Protein AF-K6Y4F8-F1 (afdb_monomer_lite)

Radius of gyration: 24.18 Å; chains: 1; bounding box: 36×23×74 Å

Structure (mmCIF, N/CA/C/O backbone):
data_AF-K6Y4F8-F1
#
_entry.id   AF-K6Y4F8-F1
#
loop_
_atom_site.group_PDB
_atom_site.id
_atom_site.type_symbol
_atom_site.label_atom_id
_atom_site.label_alt_id
_atom_site.label_comp_id
_atom_site.label_asym_id
_atom_site.label_entity_id
_atom_site.label_seq_id
_atom_site.pdbx_PDB_ins_code
_atom_site.Cartn_x
_atom_site.Cartn_y
_atom_site.Cartn_z
_atom_site.occupancy
_atom_site.B_iso_or_equiv
_atom_site.auth_seq_id
_atom_site.auth_comp_id
_atom_site.auth_asym_id
_atom_site.auth_atom_id
_atom_site.pdbx_PDB_model_num
ATOM 1 N N . MET A 1 1 ? -25.023 -10.218 56.196 1.00 53.09 1 MET A N 1
ATOM 2 C CA . MET A 1 1 ? -23.832 -9.650 55.514 1.00 53.09 1 MET A CA 1
ATOM 3 C C . MET A 1 1 ? -23.186 -10.569 54.465 1.00 53.09 1 MET A C 1
ATOM 5 O O . MET A 1 1 ? -22.797 -10.057 53.427 1.00 53.09 1 MET A O 1
ATOM 9 N N . LYS A 1 2 ? -23.110 -11.903 54.644 1.00 52.31 2 LYS A N 1
ATOM 10 C CA . LYS A 1 2 ? -22.476 -12.818 53.658 1.00 52.31 2 LYS A CA 1
ATOM 11 C C . LYS A 1 2 ? -23.105 -12.814 52.250 1.00 52.31 2 LYS A C 1
ATOM 13 O O . LYS A 1 2 ? -22.365 -12.847 51.278 1.00 52.31 2 LYS A O 1
ATOM 18 N N . LYS A 1 3 ? -24.437 -12.691 52.128 1.00 53.75 3 L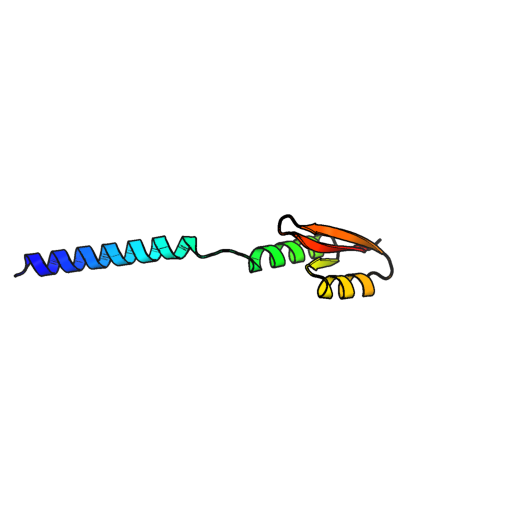YS A N 1
ATOM 19 C CA . LYS A 1 3 ? -25.129 -12.668 50.820 1.00 53.75 3 LYS A CA 1
ATOM 20 C C . LYS A 1 3 ? -24.712 -11.494 49.918 1.00 53.75 3 LYS A C 1
ATOM 22 O O . LYS A 1 3 ? -24.598 -11.677 48.716 1.00 53.75 3 LYS A O 1
ATOM 27 N N . TYR A 1 4 ? -24.434 -10.317 50.487 1.00 54.97 4 TYR A N 1
ATOM 28 C CA . TYR A 1 4 ? -24.076 -9.116 49.718 1.00 54.97 4 TYR A CA 1
ATOM 29 C C . TYR A 1 4 ? -22.698 -9.244 49.047 1.00 54.97 4 TYR A C 1
ATOM 31 O O . TYR A 1 4 ? -22.516 -8.832 47.907 1.00 54.97 4 TYR A O 1
ATOM 39 N N . LYS A 1 5 ? -21.749 -9.912 49.722 1.00 57.28 5 LYS A N 1
ATOM 40 C CA . LYS A 1 5 ? -20.402 -10.183 49.197 1.00 57.28 5 LYS A CA 1
ATOM 41 C C . LYS A 1 5 ? -20.435 -11.129 47.990 1.00 57.28 5 LYS A C 1
ATOM 43 O O . LYS A 1 5 ? -19.748 -10.885 47.009 1.00 57.28 5 LYS A O 1
ATOM 48 N N . THR A 1 6 ? -21.282 -12.160 48.030 1.00 60.03 6 THR A N 1
ATOM 49 C CA . THR A 1 6 ? -21.456 -13.113 46.919 1.00 60.03 6 THR A CA 1
ATOM 50 C C . THR A 1 6 ? -22.114 -12.470 45.692 1.00 60.03 6 THR A C 1
ATOM 52 O O . THR A 1 6 ? -21.728 -12.764 44.565 1.00 60.03 6 THR A O 1
ATOM 55 N N . TYR A 1 7 ? -23.065 -11.551 45.899 1.00 60.81 7 TYR A N 1
ATOM 56 C CA . TYR A 1 7 ? -23.680 -10.781 44.810 1.00 60.81 7 TYR A CA 1
ATOM 57 C C . TYR A 1 7 ? -22.672 -9.860 44.112 1.00 60.81 7 TYR A C 1
ATOM 59 O O . TYR A 1 7 ? -22.618 -9.827 42.885 1.00 60.81 7 TYR A O 1
ATOM 67 N N . LEU A 1 8 ? -21.836 -9.162 44.885 1.00 61.69 8 LEU A N 1
ATOM 68 C CA . LEU A 1 8 ? -20.799 -8.270 44.358 1.00 61.69 8 LEU A CA 1
ATOM 69 C C . LEU A 1 8 ? -19.764 -9.005 43.494 1.00 61.69 8 LEU A C 1
ATOM 71 O O . LEU A 1 8 ? -19.406 -8.508 42.427 1.00 61.69 8 LEU A O 1
ATOM 75 N N . GLU A 1 9 ? -19.337 -10.208 43.890 1.00 63.41 9 GLU A N 1
ATOM 76 C CA . GLU A 1 9 ? -18.415 -11.013 43.072 1.00 63.41 9 GLU A CA 1
ATOM 77 C C . GLU A 1 9 ? -19.052 -11.520 41.772 1.00 63.41 9 GLU A C 1
ATOM 79 O O . GLU A 1 9 ? -18.386 -11.588 40.737 1.00 63.41 9 GLU A O 1
ATOM 84 N N . SER A 1 10 ? -20.347 -11.846 41.795 1.00 64.81 10 SER A N 1
ATOM 85 C CA . SER A 1 10 ? -21.079 -12.264 40.593 1.00 64.81 10 SER A CA 1
ATOM 86 C C . SER A 1 10 ? -21.266 -11.107 39.602 1.00 64.81 10 SER A C 1
ATOM 88 O O . SER A 1 10 ? -21.155 -11.301 38.389 1.00 64.81 10 SER A O 1
ATOM 90 N N . ILE A 1 11 ? -21.507 -9.894 40.108 1.00 71.38 11 ILE A N 1
ATOM 91 C CA . ILE A 1 11 ? -21.637 -8.675 39.296 1.00 71.38 11 ILE A CA 1
ATOM 92 C C . ILE A 1 11 ? -20.290 -8.307 38.665 1.00 71.38 11 ILE A C 1
ATOM 94 O O . ILE A 1 11 ? -20.229 -8.040 37.467 1.00 71.38 11 ILE A O 1
ATOM 98 N N . MET A 1 12 ? -19.198 -8.371 39.432 1.00 71.06 12 MET A N 1
ATOM 99 C CA . MET A 1 12 ? -17.857 -8.039 38.942 1.00 71.06 12 MET A CA 1
ATOM 100 C C . MET A 1 12 ? -17.400 -8.974 37.812 1.00 71.06 12 MET A C 1
ATOM 102 O O . MET A 1 12 ? -16.896 -8.500 36.797 1.00 71.06 12 MET A O 1
ATOM 106 N N . LYS A 1 13 ? -17.674 -10.282 37.925 1.00 71.88 13 LYS A N 1
ATOM 107 C CA . LYS A 1 13 ? -17.422 -11.260 36.848 1.00 71.88 13 LYS A CA 1
ATOM 108 C C . LYS A 1 13 ? -18.245 -10.973 35.590 1.00 71.88 13 LYS A C 1
ATOM 110 O O . LYS A 1 13 ? -17.730 -11.088 34.482 1.00 71.88 13 LYS A O 1
ATOM 115 N N . SER A 1 14 ? -19.503 -10.567 35.758 1.00 73.62 14 SER A N 1
ATOM 116 C CA . SER A 1 14 ? -20.396 -10.244 34.636 1.00 73.62 14 SER A CA 1
ATOM 117 C C . SER A 1 14 ? -19.934 -8.987 33.889 1.00 73.62 14 SER A C 1
ATOM 119 O O . SER A 1 14 ? -19.931 -8.964 32.661 1.00 73.62 14 SER A O 1
ATOM 121 N N . ILE A 1 15 ? -19.461 -7.971 34.618 1.00 76.75 15 ILE A N 1
ATOM 122 C CA . ILE A 1 15 ? -18.905 -6.735 34.045 1.00 76.75 15 ILE A CA 1
ATOM 123 C C . ILE A 1 15 ? -17.632 -7.019 33.235 1.00 76.75 15 ILE A C 1
ATOM 125 O O . ILE A 1 15 ? -17.475 -6.474 32.143 1.00 76.75 15 ILE A O 1
ATOM 129 N N . SER A 1 16 ? -16.749 -7.904 33.712 1.00 73.00 16 SER A N 1
ATOM 130 C CA . SER A 1 16 ? -15.544 -8.296 32.966 1.00 73.00 16 SER A CA 1
ATOM 131 C C . SER A 1 16 ? -15.871 -8.965 31.628 1.00 73.00 16 SER A C 1
ATOM 133 O O . SER A 1 16 ? -15.230 -8.665 30.625 1.00 73.00 16 SER A O 1
ATOM 135 N N . VAL A 1 17 ? -16.893 -9.826 31.585 1.00 78.06 17 VAL A N 1
ATOM 136 C CA . VAL A 1 17 ? -17.335 -10.486 30.342 1.00 78.06 17 VAL A CA 1
ATOM 137 C C . VAL A 1 17 ? -17.914 -9.469 29.352 1.00 78.06 17 VAL A C 1
ATOM 139 O O . VAL A 1 17 ? -17.603 -9.521 28.163 1.00 78.06 17 VAL A O 1
ATOM 142 N N . ILE A 1 18 ? -18.692 -8.500 29.840 1.00 77.75 18 ILE A N 1
ATOM 143 C CA . ILE A 1 18 ? -19.279 -7.432 29.016 1.00 77.75 18 ILE A CA 1
ATOM 144 C C . ILE A 1 18 ? -18.193 -6.516 28.426 1.00 77.75 18 ILE A C 1
ATOM 146 O O . ILE A 1 18 ? -18.263 -6.166 27.250 1.00 77.75 18 ILE A O 1
ATOM 150 N N . LEU A 1 19 ? -17.159 -6.170 29.199 1.00 72.44 19 LEU A N 1
ATOM 151 C CA . LEU A 1 19 ? -16.030 -5.361 28.718 1.00 72.44 19 LEU A CA 1
ATOM 152 C C . LEU A 1 19 ? -15.242 -6.053 27.597 1.00 72.44 19 LEU A C 1
ATOM 154 O O . LEU A 1 19 ? -14.848 -5.398 26.634 1.00 72.44 19 LEU A O 1
ATOM 158 N N . ILE A 1 20 ? -15.054 -7.372 27.686 1.00 72.25 20 ILE A N 1
ATOM 159 C CA . ILE A 1 20 ? -14.386 -8.158 26.636 1.00 72.25 20 ILE A CA 1
ATOM 160 C C . ILE A 1 20 ? -15.238 -8.182 25.357 1.00 72.25 20 ILE A C 1
ATOM 162 O O . ILE A 1 20 ? -14.709 -7.990 24.264 1.00 72.25 20 ILE A O 1
ATOM 166 N N . LEU A 1 21 ? -16.559 -8.350 25.488 1.00 68.56 21 LEU A N 1
ATOM 167 C CA . LEU A 1 21 ? -17.504 -8.342 24.363 1.00 68.56 21 LEU A CA 1
ATOM 168 C C . LEU A 1 21 ? -17.611 -6.978 23.661 1.00 68.56 21 LEU A C 1
ATOM 170 O O . LEU A 1 21 ? -17.817 -6.931 22.452 1.00 68.56 21 LEU A O 1
ATOM 174 N N . LEU A 1 22 ? -17.442 -5.874 24.389 1.00 66.38 22 LEU A N 1
ATOM 175 C CA . LEU A 1 22 ? -17.446 -4.522 23.815 1.00 66.38 22 LEU A CA 1
ATOM 176 C C . LEU A 1 22 ? -16.108 -4.146 23.152 1.00 66.38 22 LEU A C 1
ATOM 178 O O . LEU A 1 22 ? -16.073 -3.262 22.300 1.00 66.38 22 LEU A O 1
ATOM 182 N N . GLY A 1 23 ? -15.006 -4.820 23.499 1.00 62.00 23 GLY A N 1
ATOM 183 C CA . GLY A 1 23 ? -13.691 -4.579 22.894 1.00 62.00 23 GLY A CA 1
ATOM 184 C C . GLY A 1 23 ? -13.549 -5.112 21.462 1.00 62.00 23 GLY A C 1
ATOM 185 O O . GLY A 1 23 ? -12.748 -4.592 20.686 1.00 62.00 23 GLY A O 1
ATOM 186 N N . ILE A 1 24 ? -14.341 -6.118 21.078 1.00 61.81 24 ILE A N 1
ATOM 187 C CA . ILE A 1 24 ? -14.240 -6.773 19.761 1.00 61.81 24 ILE A CA 1
ATOM 188 C C . ILE A 1 24 ? -14.895 -5.961 18.632 1.00 61.81 24 ILE A C 1
ATOM 190 O O . ILE A 1 24 ? -14.549 -6.147 17.469 1.00 61.81 24 ILE A O 1
ATOM 194 N N . THR A 1 25 ? -15.798 -5.025 18.946 1.00 60.59 25 THR A N 1
ATOM 195 C CA . THR A 1 25 ? -16.466 -4.176 17.939 1.00 60.59 25 THR A CA 1
ATOM 196 C C . THR A 1 25 ? -15.624 -2.972 17.496 1.00 60.59 25 THR A C 1
ATOM 198 O O . THR A 1 25 ? -16.061 -2.205 16.645 1.00 60.59 25 THR A O 1
ATOM 201 N N . GLY A 1 26 ? -14.424 -2.786 18.063 1.00 54.34 26 GLY A N 1
ATOM 202 C CA . GLY A 1 26 ? -13.557 -1.626 17.817 1.00 54.34 26 GLY A CA 1
ATOM 203 C C . GLY A 1 26 ? -12.413 -1.832 16.818 1.00 54.34 26 GLY A C 1
ATOM 204 O O . GLY A 1 26 ? -11.689 -0.880 16.535 1.00 54.34 26 GLY A O 1
ATOM 205 N N . CYS A 1 27 ? -12.217 -3.031 16.260 1.00 60.19 27 CYS A N 1
ATOM 206 C CA . CYS A 1 27 ? -11.160 -3.261 15.269 1.00 60.19 27 CYS A CA 1
ATOM 207 C C . CYS A 1 27 ? -11.644 -2.848 13.867 1.00 60.19 27 CYS A C 1
ATOM 209 O O . CYS A 1 27 ? -11.925 -3.684 13.013 1.00 60.19 27 CYS A O 1
ATOM 211 N N . THR A 1 28 ? -11.803 -1.540 13.635 1.00 58.59 28 THR A N 1
ATOM 212 C CA . THR A 1 28 ? -11.964 -1.022 12.271 1.00 58.59 28 THR A CA 1
ATOM 213 C C . THR A 1 28 ? -10.586 -0.969 11.610 1.00 58.59 28 THR A C 1
ATOM 215 O O . THR A 1 28 ? -9.735 -0.120 11.873 1.00 58.59 28 THR A O 1
ATOM 218 N N . SER A 1 29 ? -10.326 -2.010 10.832 1.00 57.34 29 SER A N 1
ATOM 219 C CA . SER A 1 29 ? -9.048 -2.360 10.230 1.00 57.34 29 SER A CA 1
ATOM 220 C C . SER A 1 29 ? -8.710 -1.528 8.989 1.00 57.34 29 SER A C 1
ATOM 222 O O . SER A 1 29 ? -8.712 -2.044 7.871 1.00 57.34 29 SER A O 1
ATOM 224 N N . SER A 1 30 ? -8.358 -0.253 9.152 1.00 54.81 30 SER A N 1
ATOM 225 C CA . SER A 1 30 ? -7.759 0.515 8.044 1.00 54.81 30 SER A CA 1
ATOM 226 C C . SER A 1 30 ? -6.373 -0.040 7.672 1.00 54.81 30 SER A C 1
ATOM 228 O O . SER A 1 30 ? -6.071 -0.232 6.499 1.00 54.8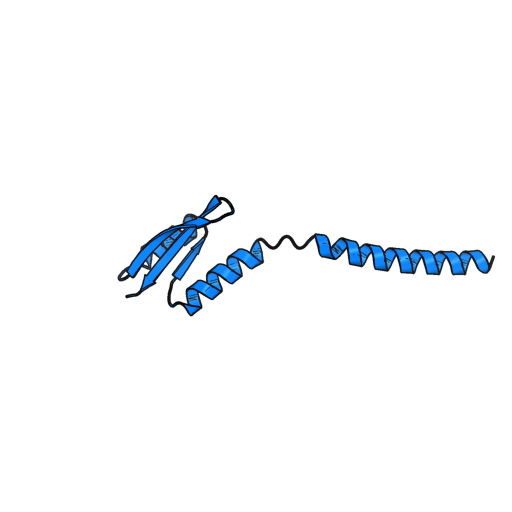1 30 SER A O 1
ATOM 230 N N . ALA A 1 31 ? -5.575 -0.434 8.673 1.00 55.97 31 ALA A N 1
ATOM 231 C CA . ALA A 1 31 ? -4.228 -0.978 8.475 1.00 55.97 31 ALA A CA 1
ATOM 232 C C . ALA A 1 31 ? -4.204 -2.359 7.785 1.00 55.97 31 ALA A C 1
ATOM 234 O O . ALA A 1 31 ? -3.262 -2.687 7.067 1.00 55.97 31 ALA A O 1
ATOM 235 N N . THR A 1 32 ? -5.240 -3.187 7.967 1.00 57.06 32 THR A N 1
ATOM 236 C CA . THR A 1 32 ? -5.286 -4.527 7.354 1.00 57.06 32 THR A CA 1
ATOM 237 C C . THR A 1 32 ? -5.551 -4.454 5.850 1.00 57.06 32 THR A C 1
ATOM 239 O O . THR A 1 32 ? -5.008 -5.265 5.103 1.00 57.06 32 THR A O 1
ATOM 242 N N . LYS A 1 33 ? -6.333 -3.470 5.384 1.00 55.72 33 LYS A N 1
ATOM 243 C CA . LYS A 1 33 ? -6.601 -3.267 3.951 1.00 55.72 33 LYS A CA 1
ATOM 244 C C . LYS A 1 33 ? -5.328 -2.891 3.185 1.00 55.72 33 LYS A C 1
ATOM 246 O O . LYS A 1 33 ? -5.045 -3.491 2.150 1.00 55.72 33 LYS A O 1
ATOM 251 N N . GLU A 1 34 ? -4.529 -1.968 3.723 1.00 58.88 34 GLU A N 1
ATOM 252 C CA . GLU A 1 34 ? -3.246 -1.573 3.121 1.00 58.88 34 GLU A CA 1
ATOM 253 C C . GLU A 1 34 ? -2.241 -2.736 3.095 1.00 58.88 34 GLU A C 1
ATOM 255 O O . GLU A 1 34 ? -1.553 -2.938 2.093 1.00 58.88 34 GLU A O 1
ATOM 260 N N . PHE A 1 35 ? -2.195 -3.550 4.156 1.00 61.00 35 PHE A N 1
ATOM 261 C CA . PHE A 1 35 ? -1.308 -4.714 4.223 1.00 61.00 35 PHE A CA 1
ATOM 262 C C . PHE A 1 35 ? -1.688 -5.809 3.214 1.00 61.00 35 PHE A C 1
ATOM 264 O O . PHE A 1 35 ? -0.823 -6.330 2.508 1.00 61.00 35 PHE A O 1
ATOM 271 N N . LEU A 1 36 ? -2.981 -6.132 3.099 1.00 60.78 36 LEU A N 1
ATOM 272 C CA . LEU A 1 36 ? -3.472 -7.108 2.119 1.00 60.78 36 LEU A CA 1
ATOM 273 C C . LEU A 1 36 ? -3.202 -6.647 0.682 1.00 60.78 36 LEU A C 1
ATOM 275 O O . LEU A 1 36 ? -2.790 -7.450 -0.155 1.00 60.78 36 LEU A O 1
ATOM 279 N N . GLY A 1 37 ? -3.369 -5.352 0.414 1.00 60.00 37 GLY A N 1
ATOM 280 C CA . GLY A 1 37 ? -3.070 -4.761 -0.883 1.00 60.00 37 GLY A CA 1
ATOM 281 C C . GLY A 1 37 ? -1.592 -4.858 -1.277 1.00 60.00 37 GLY A C 1
ATOM 282 O O . GLY A 1 37 ? -1.286 -5.178 -2.425 1.00 60.00 37 GLY A O 1
ATOM 283 N N . GLN A 1 38 ? -0.677 -4.635 -0.330 1.00 60.03 38 GLN A N 1
ATOM 284 C CA . GLN A 1 38 ? 0.767 -4.770 -0.562 1.00 60.03 38 GLN A CA 1
ATOM 285 C C . GLN A 1 38 ? 1.201 -6.235 -0.732 1.00 60.03 38 GLN A C 1
ATOM 287 O O . GLN A 1 38 ? 2.013 -6.544 -1.607 1.00 60.03 38 GLN A O 1
ATOM 292 N N . ALA A 1 39 ? 0.647 -7.152 0.068 1.00 60.66 39 ALA A N 1
ATOM 293 C CA . ALA A 1 39 ? 0.960 -8.579 -0.018 1.00 60.66 39 ALA A CA 1
ATOM 294 C C . ALA A 1 39 ? 0.497 -9.196 -1.350 1.00 60.66 39 ALA A C 1
ATOM 296 O O . ALA A 1 39 ? 1.251 -9.942 -1.979 1.00 60.66 39 ALA A O 1
ATOM 297 N N . ALA A 1 40 ? -0.707 -8.841 -1.810 1.00 60.31 40 ALA A N 1
ATOM 298 C CA . ALA A 1 40 ? -1.237 -9.293 -3.095 1.00 60.31 40 ALA A CA 1
ATOM 299 C C . ALA A 1 40 ? -0.409 -8.767 -4.282 1.00 60.31 40 ALA A C 1
ATOM 301 O O . ALA A 1 40 ? -0.125 -9.523 -5.212 1.00 60.31 40 ALA A O 1
ATOM 302 N N . GLY A 1 41 ? 0.038 -7.507 -4.226 1.00 58.56 41 GLY A N 1
ATOM 303 C CA . GLY A 1 41 ? 0.932 -6.940 -5.237 1.00 58.56 41 GLY A CA 1
ATOM 304 C C . GLY A 1 41 ? 2.262 -7.697 -5.337 1.00 58.56 41 GLY A C 1
ATOM 305 O O . GLY A 1 41 ? 2.649 -8.158 -6.415 1.00 58.56 41 GLY A O 1
ATOM 306 N N . ASN A 1 42 ? 2.926 -7.922 -4.200 1.00 58.41 42 ASN A N 1
ATOM 307 C CA . ASN A 1 42 ? 4.209 -8.630 -4.166 1.00 58.41 42 ASN A CA 1
ATOM 308 C C . ASN A 1 42 ? 4.118 -10.072 -4.694 1.00 58.41 42 ASN A C 1
ATOM 310 O O . ASN A 1 42 ? 5.019 -10.512 -5.408 1.00 58.41 42 ASN A O 1
ATOM 314 N N . ALA A 1 43 ? 3.029 -10.793 -4.407 1.00 58.81 43 ALA A N 1
ATOM 315 C CA . ALA A 1 43 ? 2.821 -12.153 -4.914 1.00 58.81 43 ALA A CA 1
ATOM 316 C C . ALA A 1 43 ? 2.624 -12.205 -6.443 1.00 58.81 43 ALA A C 1
ATOM 318 O O . ALA A 1 43 ? 2.987 -13.190 -7.083 1.00 58.81 43 ALA A O 1
ATOM 319 N N . ALA A 1 44 ? 2.088 -11.139 -7.041 1.00 60.62 44 ALA A N 1
ATOM 320 C CA . ALA A 1 44 ? 1.812 -11.049 -8.472 1.00 60.62 44 ALA A CA 1
ATOM 321 C C . ALA A 1 44 ? 2.957 -10.413 -9.291 1.00 60.62 44 ALA A C 1
ATOM 323 O O . ALA A 1 44 ? 2.723 -10.009 -10.431 1.00 60.62 44 ALA A O 1
ATOM 324 N N . ASN A 1 45 ? 4.168 -10.249 -8.728 1.00 64.31 45 ASN A N 1
ATOM 325 C CA . ASN A 1 45 ? 5.252 -9.432 -9.316 1.00 64.31 45 ASN A CA 1
ATOM 326 C C . ASN A 1 45 ? 4.793 -8.018 -9.734 1.00 64.31 45 ASN A C 1
ATOM 328 O O . ASN A 1 45 ? 5.367 -7.386 -10.624 1.00 64.31 45 ASN A O 1
ATOM 332 N N . THR A 1 46 ? 3.738 -7.521 -9.094 1.00 69.12 46 THR A N 1
ATOM 333 C CA . THR A 1 46 ? 3.055 -6.289 -9.467 1.00 69.12 46 THR A CA 1
ATOM 334 C C . THR A 1 46 ? 3.216 -5.312 -8.314 1.00 69.12 4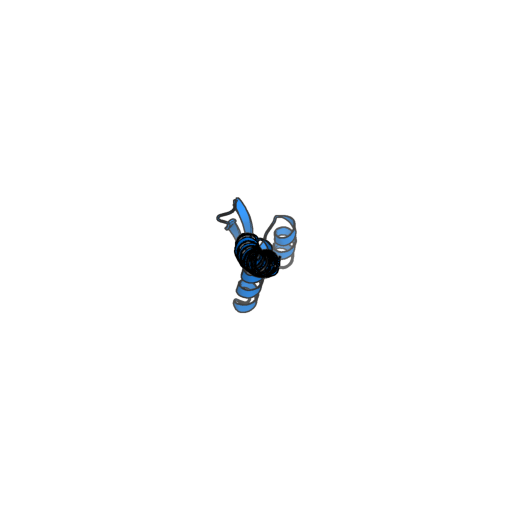6 THR A C 1
ATOM 336 O O . THR A 1 46 ? 2.684 -5.521 -7.230 1.00 69.12 46 THR A O 1
ATOM 339 N N . GLN A 1 47 ? 3.971 -4.234 -8.502 1.00 77.88 47 GLN A N 1
ATOM 340 C CA . GLN A 1 47 ? 4.089 -3.228 -7.445 1.00 77.88 47 GLN A CA 1
ATOM 341 C C . GLN A 1 47 ? 2.768 -2.478 -7.331 1.00 77.88 47 GLN A C 1
ATOM 343 O O . GLN A 1 47 ? 2.328 -1.890 -8.312 1.00 77.88 47 GLN A O 1
ATOM 348 N N . VAL A 1 48 ? 2.145 -2.509 -6.154 1.00 83.44 48 VAL A N 1
ATOM 349 C CA . VAL A 1 48 ? 0.874 -1.831 -5.878 1.00 83.44 48 VAL A CA 1
ATOM 350 C C . VAL A 1 48 ? 1.110 -0.731 -4.853 1.00 83.44 48 VAL A C 1
ATOM 352 O O . VAL A 1 48 ? 1.769 -0.957 -3.838 1.00 83.44 48 VAL A O 1
ATOM 355 N N . GLY A 1 49 ? 0.576 0.453 -5.127 1.00 85.62 49 GLY A N 1
ATOM 356 C CA . GLY A 1 49 ? 0.578 1.590 -4.219 1.00 85.62 49 GLY A CA 1
ATOM 357 C C . GLY A 1 49 ? -0.846 2.058 -3.961 1.00 85.62 49 GLY A C 1
ATOM 358 O O . GLY A 1 49 ? -1.715 1.974 -4.830 1.00 85.62 49 GLY A O 1
ATOM 359 N N . TYR A 1 50 ? -1.071 2.567 -2.762 1.00 84.00 50 TYR A N 1
ATOM 360 C CA . TYR A 1 50 ? -2.290 3.263 -2.392 1.00 84.00 50 TYR A CA 1
ATOM 361 C C . TYR A 1 50 ? -1.903 4.709 -2.096 1.00 84.00 50 TYR A C 1
ATOM 363 O O . TYR A 1 50 ? -0.845 4.971 -1.522 1.00 84.00 50 TYR A O 1
ATOM 371 N N . ASN A 1 51 ? -2.760 5.668 -2.439 1.00 83.62 51 ASN A N 1
ATOM 372 C CA . ASN A 1 51 ? -2.553 7.092 -2.163 1.00 83.62 51 ASN A CA 1
ATOM 373 C C . ASN A 1 51 ? -1.581 7.742 -3.174 1.00 83.62 51 ASN A C 1
ATOM 375 O O . ASN A 1 51 ? -0.622 7.135 -3.654 1.00 83.62 51 ASN A O 1
ATOM 379 N N . LYS A 1 52 ? -1.772 9.043 -3.441 1.00 83.25 52 LYS A N 1
ATOM 380 C CA . LYS A 1 52 ? -1.035 9.789 -4.485 1.00 83.25 52 LYS A CA 1
ATOM 381 C C . LYS A 1 52 ? 0.492 9.688 -4.373 1.00 83.25 52 LYS A C 1
ATOM 383 O O . LYS A 1 52 ? 1.177 9.552 -5.383 1.00 83.25 52 LYS A O 1
ATOM 388 N N . GLN A 1 53 ? 1.039 9.751 -3.156 1.00 86.44 53 GLN A N 1
ATOM 389 C CA . GLN A 1 53 ? 2.488 9.676 -2.929 1.00 86.44 53 GLN A CA 1
ATOM 390 C C . GLN A 1 53 ? 3.068 8.297 -3.246 1.00 86.44 53 GLN A C 1
ATOM 392 O O . GLN A 1 53 ? 4.104 8.226 -3.903 1.00 86.44 53 GLN A O 1
ATOM 397 N N . GLN A 1 54 ? 2.413 7.207 -2.833 1.00 84.69 54 GLN A N 1
ATOM 398 C CA . GLN A 1 54 ? 2.904 5.869 -3.177 1.00 84.69 54 GLN A CA 1
ATOM 399 C C . GLN A 1 54 ? 2.786 5.639 -4.682 1.00 84.69 54 GLN A C 1
ATOM 401 O O . GLN A 1 54 ? 3.701 5.089 -5.285 1.00 84.69 54 GLN A O 1
ATOM 406 N N . CYS A 1 55 ? 1.725 6.147 -5.311 1.00 88.00 55 CYS A N 1
ATOM 407 C CA . CYS A 1 55 ? 1.550 6.054 -6.754 1.00 88.00 55 CYS A CA 1
ATOM 408 C C . CYS A 1 55 ? 2.573 6.826 -7.568 1.00 88.00 55 CYS A C 1
ATOM 410 O O . CYS A 1 55 ? 3.028 6.333 -8.598 1.00 88.00 55 CYS A O 1
ATOM 412 N N . PHE A 1 56 ? 3.024 7.978 -7.082 1.00 88.44 56 PHE A N 1
ATOM 413 C CA . PHE A 1 56 ? 4.156 8.666 -7.688 1.00 88.44 56 PHE A CA 1
ATOM 414 C C . PHE A 1 56 ? 5.424 7.797 -7.674 1.00 88.44 56 PHE A C 1
ATOM 416 O O . PHE A 1 56 ? 6.113 7.689 -8.690 1.00 88.44 56 PHE A O 1
ATOM 423 N N . THR A 1 57 ? 5.698 7.128 -6.552 1.00 88.06 57 THR A N 1
ATOM 424 C CA . THR A 1 57 ? 6.837 6.210 -6.420 1.00 88.06 57 THR A CA 1
ATOM 425 C C . THR A 1 57 ? 6.688 4.966 -7.298 1.00 88.06 57 THR A C 1
ATOM 427 O O . THR A 1 57 ? 7.624 4.606 -8.005 1.00 88.06 57 THR A O 1
ATOM 430 N N . VAL A 1 58 ? 5.517 4.324 -7.318 1.00 87.25 58 VAL A N 1
ATOM 431 C CA . VAL A 1 58 ? 5.258 3.156 -8.180 1.00 87.25 58 VAL A CA 1
ATOM 432 C C . VAL A 1 58 ? 5.411 3.538 -9.651 1.00 87.25 58 VAL A C 1
ATOM 434 O O . VAL A 1 58 ? 6.052 2.816 -10.411 1.00 87.25 58 VAL A O 1
ATOM 437 N N . LYS A 1 59 ? 4.898 4.706 -10.052 1.00 86.81 59 LYS A N 1
ATOM 438 C CA . LYS A 1 59 ? 5.025 5.218 -11.419 1.00 86.81 59 LYS A CA 1
ATOM 439 C C . LYS A 1 59 ? 6.479 5.476 -11.809 1.00 86.81 59 LYS A C 1
ATOM 441 O O . LYS A 1 59 ? 6.869 5.120 -12.915 1.00 86.81 59 LYS A O 1
ATOM 446 N N . SER A 1 60 ? 7.284 6.071 -10.926 1.00 86.06 60 SER A N 1
ATOM 447 C CA . SER A 1 60 ? 8.698 6.349 -11.216 1.00 86.06 60 SER A CA 1
ATOM 448 C C . SER A 1 60 ? 9.549 5.078 -11.294 1.00 86.06 60 SER A C 1
ATOM 450 O O . SER A 1 60 ? 10.504 5.025 -12.064 1.00 86.06 60 SER A O 1
ATOM 452 N N . GLN A 1 61 ? 9.176 4.037 -10.547 1.00 84.81 61 GLN A N 1
ATOM 453 C CA . GLN A 1 61 ? 9.828 2.725 -10.578 1.00 84.81 61 GLN A CA 1
ATOM 454 C C . GLN A 1 61 ? 9.344 1.835 -11.738 1.00 84.81 61 GLN A C 1
ATOM 456 O O . GLN A 1 61 ? 10.000 0.846 -12.073 1.00 84.81 61 GLN A O 1
ATOM 461 N N . CYS A 1 62 ? 8.236 2.194 -12.393 1.00 86.62 62 CYS A N 1
ATOM 462 C CA . CYS A 1 62 ? 7.645 1.451 -13.50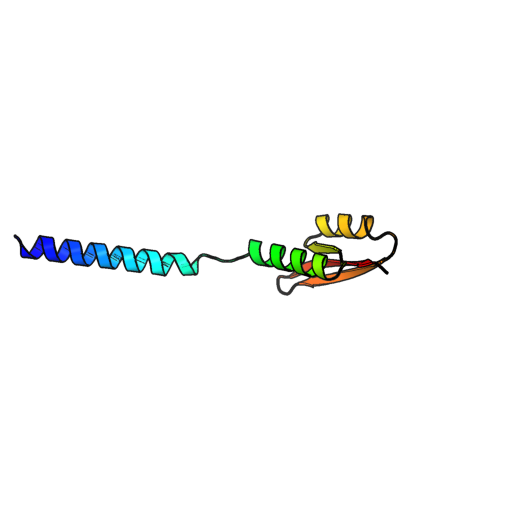4 1.00 86.62 62 CYS A CA 1
ATOM 463 C C . CYS A 1 62 ? 8.327 1.755 -14.851 1.00 86.62 62 CYS A C 1
ATOM 465 O O . CYS A 1 62 ? 7.706 2.260 -15.782 1.00 86.62 62 CYS A O 1
ATOM 467 N N . VAL A 1 63 ? 9.627 1.465 -14.957 1.00 80.19 63 VAL A N 1
ATOM 468 C CA . VAL A 1 63 ? 10.439 1.807 -16.144 1.00 80.19 63 VAL A CA 1
ATOM 469 C C . VAL A 1 63 ? 10.146 0.894 -17.347 1.00 80.19 63 VAL A C 1
ATOM 471 O O . VAL A 1 63 ? 10.226 1.338 -18.487 1.00 80.19 63 VAL A O 1
ATOM 474 N N . GLN A 1 64 ? 9.803 -0.377 -17.109 1.00 77.69 64 GLN A N 1
ATOM 475 C CA . GLN A 1 64 ? 9.538 -1.386 -18.151 1.00 77.69 64 GLN A CA 1
ATOM 476 C C . GLN A 1 64 ? 8.274 -2.202 -17.839 1.00 77.69 64 GLN A C 1
ATOM 478 O O . GLN A 1 64 ? 8.299 -3.428 -17.756 1.00 77.69 64 GLN A O 1
ATOM 483 N N . GLY A 1 65 ? 7.159 -1.518 -17.595 1.00 80.62 65 GLY A N 1
ATOM 484 C CA . GLY A 1 65 ? 5.909 -2.175 -17.228 1.00 80.62 65 GLY A CA 1
ATOM 485 C C . GLY A 1 65 ? 4.677 -1.408 -17.673 1.00 80.62 65 GLY A C 1
ATOM 486 O O . GLY A 1 65 ? 4.764 -0.293 -18.190 1.00 80.62 65 GLY A O 1
ATOM 487 N N . HIS A 1 66 ? 3.517 -2.017 -17.458 1.00 87.44 66 HIS A N 1
ATOM 488 C CA . HIS A 1 66 ? 2.238 -1.354 -17.653 1.00 87.44 66 HIS A CA 1
ATOM 489 C C . HIS A 1 66 ? 1.768 -0.756 -16.328 1.00 87.44 66 HIS A C 1
ATOM 491 O O . HIS A 1 66 ? 1.558 -1.483 -15.354 1.00 87.44 66 HIS A O 1
ATOM 497 N N . TYR A 1 67 ? 1.661 0.572 -16.293 1.00 89.12 67 TYR A N 1
ATOM 498 C CA . TYR A 1 67 ? 1.168 1.313 -15.141 1.00 89.12 67 TYR A CA 1
ATOM 499 C C . TYR A 1 67 ? -0.334 1.557 -15.283 1.00 89.12 67 TYR A C 1
ATOM 501 O O . TYR A 1 67 ? -0.767 2.156 -16.268 1.00 89.12 67 TYR A O 1
ATOM 509 N N . GLU A 1 68 ? -1.106 1.149 -14.282 1.00 89.44 68 GLU A N 1
ATOM 510 C CA . GLU A 1 68 ? -2.552 1.355 -14.226 1.00 89.44 68 GLU A CA 1
ATOM 511 C C . GLU A 1 68 ? -2.957 2.040 -12.921 1.00 89.44 68 GLU A C 1
ATOM 513 O O . GLU A 1 68 ? -2.301 1.908 -11.886 1.00 89.44 68 GLU A O 1
ATOM 518 N N . THR A 1 69 ? -4.065 2.776 -12.972 1.00 89.50 69 THR A N 1
ATOM 519 C CA . THR A 1 69 ? -4.665 3.442 -11.811 1.00 89.50 69 THR A CA 1
ATOM 520 C C . THR A 1 69 ? -6.144 3.124 -11.725 1.00 89.50 69 THR A C 1
ATOM 522 O O . THR A 1 69 ? -6.830 3.097 -12.746 1.00 89.50 69 THR A O 1
ATOM 525 N N . TRP A 1 70 ? -6.654 2.958 -10.512 1.00 88.81 70 TRP A N 1
ATOM 526 C CA . TRP A 1 70 ? -8.071 2.733 -10.247 1.00 88.81 70 TRP A CA 1
ATOM 527 C C . TRP A 1 70 ? -8.505 3.473 -8.982 1.00 88.81 70 TRP A C 1
ATOM 529 O O . TRP A 1 70 ? -7.686 3.941 -8.193 1.00 88.81 70 TRP A O 1
ATOM 539 N N . GLN A 1 71 ? -9.813 3.570 -8.772 1.00 88.44 71 GLN A N 1
ATOM 540 C CA . GLN A 1 71 ? -10.378 4.014 -7.502 1.00 88.44 71 GLN A CA 1
ATOM 541 C C . GLN A 1 71 ? -10.791 2.802 -6.669 1.00 88.44 71 GLN A C 1
ATOM 543 O O . GLN A 1 71 ? -11.441 1.886 -7.175 1.00 88.44 71 GLN A O 1
ATOM 548 N N . THR A 1 72 ? -10.405 2.781 -5.395 1.00 81.38 72 THR A N 1
ATOM 549 C CA . THR A 1 72 ? -10.875 1.771 -4.443 1.00 81.38 72 THR A CA 1
ATOM 550 C C . THR A 1 72 ? -12.325 2.046 -4.046 1.00 81.38 72 THR A C 1
ATOM 552 O O . THR A 1 72 ? -12.833 3.156 -4.201 1.00 81.38 72 THR A O 1
ATOM 555 N N . SER A 1 73 ? -12.992 1.042 -3.471 1.00 80.50 73 SER A N 1
ATOM 556 C CA . SER A 1 73 ? -14.350 1.180 -2.923 1.00 80.50 73 SER A CA 1
ATOM 557 C C . SER A 1 73 ? -14.472 2.271 -1.855 1.00 80.50 73 SER A C 1
ATOM 559 O O . SER A 1 73 ? -15.562 2.780 -1.621 1.00 80.50 73 SER A O 1
ATOM 561 N N . ASP A 1 74 ? -13.355 2.625 -1.218 1.00 80.44 74 ASP A N 1
ATOM 562 C CA . ASP A 1 74 ? -13.270 3.656 -0.186 1.00 80.44 74 ASP A CA 1
ATOM 563 C C . ASP A 1 74 ? -12.959 5.053 -0.782 1.00 80.44 74 ASP A C 1
ATOM 565 O O . ASP A 1 74 ? -12.713 6.003 -0.041 1.00 80.44 74 ASP A O 1
ATOM 569 N N . GLY A 1 75 ? -12.941 5.193 -2.116 1.00 84.12 75 GLY A N 1
ATOM 570 C CA . GLY A 1 75 ? -12.663 6.450 -2.826 1.00 84.12 75 GLY A CA 1
ATOM 571 C C . GLY A 1 75 ? -11.182 6.845 -2.874 1.00 84.12 75 GLY A C 1
ATOM 572 O O . GLY A 1 75 ? -10.851 7.971 -3.250 1.00 84.12 75 GLY A O 1
ATOM 573 N N . VAL A 1 76 ? -10.279 5.939 -2.491 1.00 83.12 76 VAL A N 1
ATOM 574 C CA . VAL A 1 76 ? -8.827 6.170 -2.507 1.00 83.12 76 VAL A CA 1
ATOM 575 C C . VAL A 1 76 ? -8.268 5.807 -3.882 1.00 83.12 76 VAL A C 1
ATOM 577 O O . VAL A 1 76 ? -8.662 4.813 -4.484 1.00 83.12 76 VAL A O 1
ATOM 580 N N . GLU A 1 77 ? -7.333 6.606 -4.393 1.00 85.94 77 GLU A N 1
ATOM 581 C CA . GLU A 1 77 ? -6.611 6.290 -5.628 1.00 85.94 77 GLU A CA 1
ATOM 582 C C . GLU A 1 77 ? -5.618 5.146 -5.375 1.00 85.94 77 GLU A C 1
ATOM 584 O O . GLU A 1 77 ? -4.734 5.255 -4.519 1.00 85.94 77 GLU A O 1
ATOM 589 N N . GLY A 1 78 ? -5.797 4.048 -6.103 1.00 89.50 78 GLY A N 1
ATOM 590 C CA . GLY A 1 78 ? -4.877 2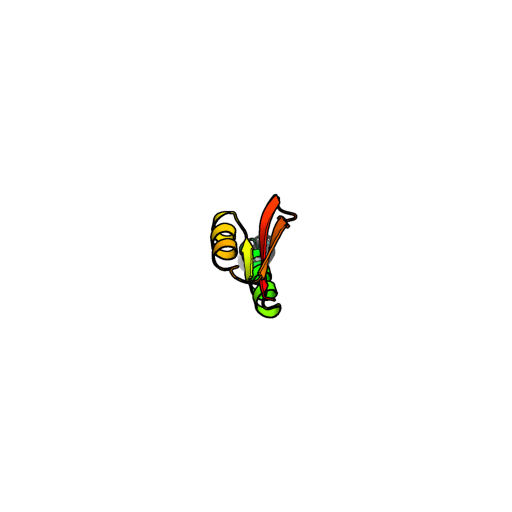.921 -6.168 1.00 89.50 78 GLY A CA 1
ATOM 591 C C . GLY A 1 78 ? -4.128 2.914 -7.495 1.00 89.50 78 GLY A C 1
ATOM 592 O O . GLY A 1 78 ? -4.613 3.411 -8.514 1.00 89.50 78 GLY A O 1
ATOM 593 N N . CYS A 1 79 ? -2.933 2.345 -7.483 1.00 89.88 79 CYS A N 1
ATOM 594 C CA . CYS A 1 79 ?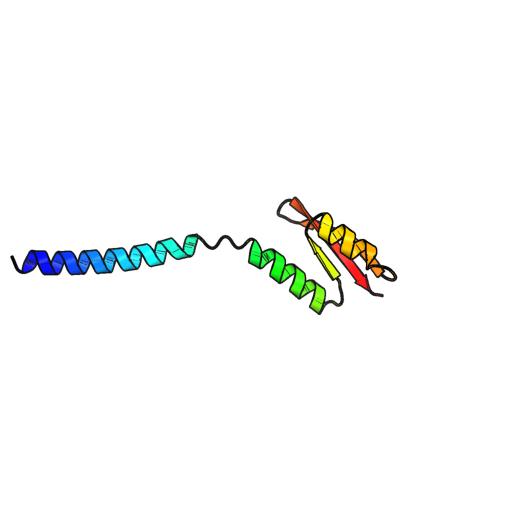 -2.096 2.214 -8.665 1.00 89.88 79 CYS A CA 1
ATOM 595 C C . CYS A 1 79 ? -1.301 0.918 -8.639 1.00 89.88 79 CYS A C 1
ATOM 597 O O . CYS A 1 79 ? -0.953 0.394 -7.578 1.00 89.88 79 CYS A O 1
ATOM 599 N N . SER A 1 80 ? -0.973 0.421 -9.823 1.00 88.75 80 SER A N 1
ATOM 600 C CA . SER A 1 80 ? -0.154 -0.766 -9.995 1.00 88.75 80 SER A CA 1
ATOM 601 C C . SER A 1 80 ? 0.832 -0.580 -11.136 1.00 88.75 80 SER A C 1
ATOM 603 O O . SER A 1 80 ? 0.587 0.153 -12.090 1.00 88.75 80 SER A O 1
ATOM 605 N N . CYS A 1 81 ? 1.966 -1.261 -11.031 1.00 88.00 81 CYS A N 1
ATOM 606 C CA . CYS A 1 81 ? 2.898 -1.466 -12.123 1.00 88.00 81 CYS A CA 1
ATOM 607 C C . CYS A 1 81 ? 3.078 -2.964 -12.340 1.00 88.00 81 CYS A C 1
ATOM 609 O O . CYS A 1 81 ? 3.639 -3.660 -11.484 1.00 88.00 81 CYS A O 1
ATOM 611 N N . LYS A 1 82 ? 2.628 -3.452 -13.495 1.00 83.12 82 LYS A N 1
ATOM 612 C CA . LYS A 1 82 ? 2.869 -4.823 -13.940 1.00 83.12 82 LYS A CA 1
ATOM 613 C C . LYS A 1 82 ? 4.158 -4.861 -14.756 1.00 83.12 82 LYS A C 1
ATOM 615 O O . LYS A 1 82 ? 4.210 -4.280 -15.838 1.00 83.12 82 LYS A O 1
ATOM 620 N N . LYS A 1 83 ? 5.195 -5.522 -14.236 1.00 70.94 83 LYS A N 1
ATOM 621 C CA . LYS A 1 83 ? 6.438 -5.769 -14.987 1.00 70.94 83 LYS A CA 1
ATOM 622 C C . LYS A 1 83 ? 6.158 -6.767 -16.120 1.00 70.94 83 LYS A C 1
ATOM 624 O O . LYS A 1 83 ? 5.406 -7.719 -15.901 1.00 70.94 83 LYS A O 1
ATOM 629 N N . LEU A 1 84 ? 6.699 -6.493 -17.310 1.00 62.97 84 LEU A N 1
ATOM 630 C CA . LEU A 1 84 ? 6.606 -7.359 -18.495 1.00 62.97 84 LEU A CA 1
ATOM 631 C C . LEU A 1 84 ? 7.657 -8.472 -18.461 1.00 62.97 84 LEU A C 1
ATOM 633 O O . LEU A 1 84 ? 8.775 -8.203 -17.967 1.00 62.97 84 LEU A O 1
#

Secondary structure (DSSP, 8-state):
-HHHHHHHHHHHHHHHHHHHHHHGGG---HHHHHHHHHHHHHHTTEEEEEHHHHHHHHHHH-TTEEEEEEE-TTS-EEEEEEE-

Foldseek 3Di:
DVVVVVVVVVVVVVVVVVVVVVVVVPCPPPPVVQVVQCVVCVVQVKGKDWAPVRLVVQVVVLPAFDKDWDADPVRTIMIITGHD

Sequence (84 aa):
MKKYKTYLESIMKSISVILILLGITGCTSSATKEFLGQAAGNAANTQVGYNKQQCFTVKSQCVQGHYETWQTSDGVEGCSCKKL

Organism: NCBI:txid1127673

pLDDT: mean 72.5, std 12.44, range [52.31, 89.88]